Protein AF-A0A936SZD7-F1 (afdb_monomer_lite)

Radius of gyration: 22.03 Å; chains: 1; bounding box: 44×29×73 Å

pLDDT: mean 80.45, std 15.26, range [35.72, 94.0]

Sec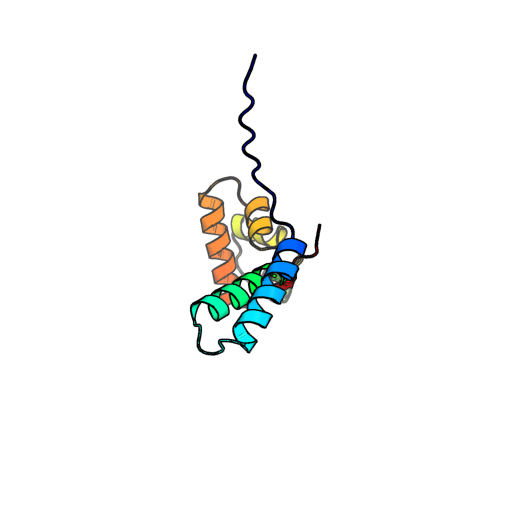ondary structure (DSSP, 8-state):
-------------HHHHHHHHHHHHHHHHH-TT-HHHHHHHHHHHHHHSPPEEEEEEE-S-HHHHHHS---HHHHHHHHH--SSS-HHHHHHHH-SSHHHHHHHHHHHHHHHHTTSEEEEEEEPPP-

Sequence (127 aa):
MPRCRTKSSGCIRARDYDDALAVAETFLHIHPENKSIRRLAALCQQRREPPTHLVPRIVALPHELETTNFDNQSKRLLDVIDGRLPIDQVIDAYANDPQDVILAMFYLHQWVQRRIIEIVTVPAQPV

Structure (mmCIF, N/CA/C/O backbone):
data_AF-A0A936SZD7-F1
#
_entry.id   AF-A0A936SZD7-F1
#
loop_
_atom_site.group_PDB
_atom_site.id
_atom_site.type_symbol
_atom_site.label_atom_id
_atom_site.label_alt_id
_atom_site.label_comp_id
_atom_site.label_asym_id
_atom_site.label_entity_id
_atom_site.label_seq_id
_atom_site.pdbx_PDB_ins_code
_atom_site.Cartn_x
_atom_site.Cartn_y
_atom_site.Cartn_z
_atom_site.occupancy
_atom_site.B_iso_or_equiv
_atom_site.auth_seq_id
_atom_site.auth_comp_id
_atom_site.auth_asym_id
_atom_site.auth_atom_id
_atom_site.pdbx_PDB_model_num
ATOM 1 N N . MET A 1 1 ? -7.239 18.026 -49.204 1.00 37.94 1 MET A N 1
ATOM 2 C CA . MET A 1 1 ? -6.255 17.105 -48.593 1.00 37.94 1 MET A CA 1
ATOM 3 C C . MET A 1 1 ? -6.024 17.508 -47.141 1.00 37.94 1 MET A C 1
ATOM 5 O O . MET A 1 1 ? -5.418 18.554 -46.937 1.00 37.94 1 MET A O 1
ATOM 9 N N . PRO A 1 2 ? -6.487 16.753 -46.131 1.00 41.34 2 PRO A N 1
ATOM 10 C CA . PRO A 1 2 ? -6.041 16.959 -44.760 1.00 41.34 2 PRO A CA 1
ATOM 11 C C . PRO A 1 2 ? -4.924 15.965 -44.406 1.00 41.34 2 PRO A C 1
ATOM 13 O O . PRO A 1 2 ? -5.037 14.763 -44.633 1.00 41.34 2 PRO A O 1
ATOM 16 N N . ARG A 1 3 ? -3.822 16.489 -43.860 1.00 45.22 3 ARG A N 1
ATOM 17 C CA . ARG A 1 3 ? -2.730 15.715 -43.258 1.00 45.22 3 ARG A CA 1
ATOM 18 C C . ARG A 1 3 ? -3.117 15.360 -41.818 1.00 45.22 3 ARG A C 1
ATOM 20 O O . ARG A 1 3 ? -3.163 16.250 -40.974 1.00 45.22 3 ARG A O 1
ATOM 27 N N . CYS A 1 4 ? -3.331 14.081 -41.519 1.00 35.72 4 CYS A N 1
ATOM 28 C CA . CYS A 1 4 ? -3.370 13.591 -40.139 1.00 35.72 4 CYS A CA 1
ATOM 29 C C . CYS A 1 4 ? -1.937 13.345 -39.641 1.00 35.72 4 CYS A C 1
ATOM 31 O O . CYS A 1 4 ? -1.250 12.447 -40.118 1.00 35.72 4 CYS A O 1
ATOM 33 N N . ARG A 1 5 ? -1.484 14.143 -38.664 1.00 46.00 5 ARG A N 1
ATOM 34 C CA . ARG A 1 5 ? -0.350 13.805 -37.789 1.00 46.00 5 ARG A CA 1
ATOM 35 C C . ARG A 1 5 ? -0.823 12.734 -36.804 1.00 46.00 5 ARG A C 1
ATOM 37 O O . ARG A 1 5 ? -1.450 13.070 -35.803 1.00 46.00 5 ARG A O 1
ATOM 44 N N . THR A 1 6 ? -0.511 11.467 -37.040 1.00 44.94 6 THR A N 1
ATOM 45 C CA . THR A 1 6 ? -0.642 10.440 -36.002 1.00 44.94 6 THR A CA 1
ATOM 46 C C . THR A 1 6 ? 0.580 10.496 -35.091 1.00 44.9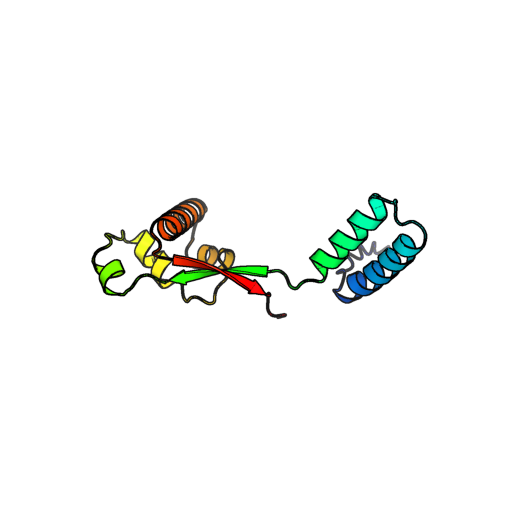4 6 THR A C 1
ATOM 48 O O . THR A 1 6 ? 1.644 9.976 -35.414 1.00 44.94 6 THR A O 1
ATOM 51 N N . LYS A 1 7 ? 0.415 11.139 -33.929 1.00 46.81 7 LYS A N 1
ATOM 52 C CA . LYS A 1 7 ? 1.158 10.777 -32.719 1.00 46.81 7 LYS A CA 1
ATOM 53 C C .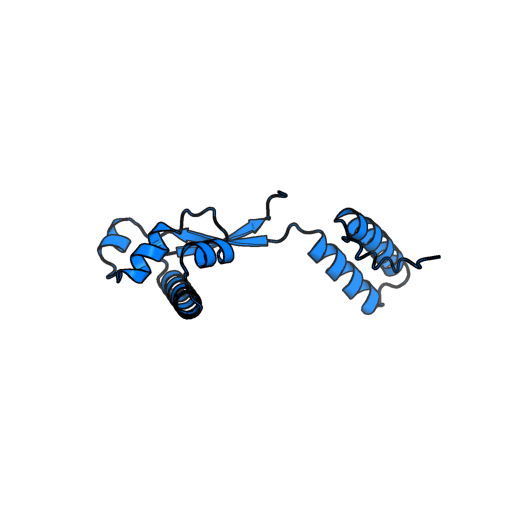 LYS A 1 7 ? 0.739 9.349 -32.360 1.00 46.81 7 LYS A C 1
ATOM 55 O O . LYS A 1 7 ? -0.277 9.159 -31.701 1.00 46.81 7 LYS A O 1
ATOM 60 N N . SER A 1 8 ? 1.473 8.345 -32.824 1.00 41.16 8 SER A N 1
ATOM 61 C CA . SER A 1 8 ? 1.370 6.999 -32.267 1.00 41.16 8 SER A CA 1
ATOM 62 C C . SER A 1 8 ? 2.157 6.984 -30.959 1.00 41.16 8 SER A C 1
ATOM 64 O O . SER A 1 8 ? 3.336 6.635 -30.936 1.00 41.16 8 SER A O 1
ATOM 66 N N . SER A 1 9 ? 1.517 7.414 -29.871 1.00 43.12 9 SER A N 1
ATOM 67 C CA . SER A 1 9 ? 1.935 7.025 -28.524 1.00 43.12 9 SER A CA 1
ATOM 68 C C . SER A 1 9 ? 1.737 5.514 -28.427 1.00 43.12 9 SER A C 1
ATOM 70 O O . SER A 1 9 ? 0.656 5.045 -28.079 1.00 43.12 9 SER A O 1
ATOM 72 N N . GLY A 1 10 ? 2.736 4.747 -28.864 1.00 44.97 10 GLY A N 1
ATOM 73 C CA . GLY A 1 10 ? 2.725 3.298 -28.745 1.00 44.97 10 GLY A CA 1
ATOM 74 C C . GLY A 1 10 ? 2.704 2.939 -27.266 1.00 44.97 10 GLY A C 1
ATOM 75 O O . GLY A 1 10 ? 3.653 3.249 -26.550 1.00 44.97 10 GLY A O 1
ATOM 76 N N . CYS A 1 11 ? 1.616 2.326 -26.799 1.00 49.78 11 CYS A N 1
ATOM 77 C CA . CYS A 1 11 ? 1.627 1.606 -25.532 1.00 49.78 11 CYS A CA 1
ATOM 78 C C . CYS A 1 11 ? 2.686 0.510 -25.653 1.00 49.78 11 CYS A C 1
ATOM 80 O O . CYS A 1 11 ? 2.446 -0.487 -26.331 1.00 49.78 11 CYS A O 1
ATOM 82 N N . ILE A 1 12 ? 3.846 0.724 -25.034 1.00 55.53 12 ILE A N 1
ATOM 83 C CA . ILE A 1 12 ? 4.874 -0.304 -24.881 1.00 55.53 12 ILE A CA 1
ATOM 84 C C . ILE A 1 12 ? 4.227 -1.446 -24.092 1.00 55.53 12 ILE A C 1
ATOM 86 O O . ILE A 1 12 ? 3.747 -1.238 -22.975 1.00 55.53 12 ILE A O 1
ATOM 90 N N . ARG A 1 13 ? 4.133 -2.627 -24.699 1.00 59.00 13 ARG A N 1
ATOM 91 C CA . ARG A 1 13 ? 3.537 -3.821 -24.090 1.00 59.00 13 ARG A CA 1
ATOM 92 C C . ARG A 1 13 ? 4.604 -4.572 -23.298 1.00 59.00 13 ARG A C 1
ATOM 94 O O . ARG A 1 13 ? 5.786 -4.476 -23.602 1.00 59.00 13 ARG A O 1
ATOM 101 N N . ALA A 1 14 ? 4.190 -5.386 -22.325 1.00 59.47 14 ALA A N 1
ATOM 102 C CA . ALA A 1 14 ? 5.104 -6.241 -21.555 1.00 59.47 14 ALA A CA 1
ATOM 103 C C . ALA A 1 14 ? 6.021 -7.094 -22.461 1.00 59.47 14 ALA A C 1
ATOM 105 O O . ALA A 1 14 ? 7.217 -7.198 -22.216 1.00 59.47 14 ALA A O 1
ATOM 106 N N . ARG A 1 15 ? 5.479 -7.594 -23.581 1.00 62.91 15 ARG A N 1
ATOM 107 C CA . ARG A 1 15 ? 6.221 -8.354 -24.598 1.00 62.91 15 ARG A CA 1
ATOM 108 C C . ARG A 1 15 ? 7.353 -7.559 -25.266 1.00 62.91 15 ARG A C 1
ATOM 110 O O . ARG A 1 15 ? 8.374 -8.140 -25.606 1.00 62.91 15 ARG A O 1
ATOM 117 N N . ASP A 1 16 ? 7.205 -6.242 -25.401 1.00 73.00 16 ASP A N 1
ATOM 118 C CA . ASP A 1 16 ? 8.251 -5.388 -25.977 1.00 73.00 16 ASP A CA 1
ATOM 119 C C . ASP A 1 16 ? 9.457 -5.267 -25.021 1.00 73.00 16 ASP A C 1
ATOM 121 O O . ASP A 1 16 ? 10.588 -5.070 -25.466 1.00 73.00 16 ASP A O 1
ATOM 125 N N . TYR A 1 17 ? 9.239 -5.424 -23.706 1.00 73.62 17 TYR A N 1
ATOM 126 C CA . TYR A 1 17 ? 10.315 -5.491 -22.712 1.00 73.62 17 TYR A CA 1
ATOM 127 C C . TYR A 1 17 ? 11.006 -6.859 -22.681 1.00 73.62 17 TYR A C 1
ATOM 129 O O . TYR A 1 17 ? 12.215 -6.894 -22.455 1.00 73.62 17 TYR A O 1
ATOM 137 N N . ASP A 1 18 ? 10.284 -7.956 -22.943 1.00 75.00 18 ASP A N 1
ATOM 138 C CA . ASP A 1 18 ? 10.875 -9.297 -23.078 1.00 75.00 18 ASP A CA 1
ATOM 139 C C . ASP A 1 18 ? 11.834 -9.359 -24.278 1.00 75.00 18 ASP A C 1
ATOM 141 O O . ASP A 1 18 ? 12.985 -9.780 -24.139 1.00 75.00 18 ASP A O 1
ATOM 145 N N . ASP A 1 19 ? 11.390 -8.862 -25.437 1.00 78.19 19 ASP A N 1
ATOM 146 C CA . ASP A 1 19 ? 12.210 -8.817 -26.652 1.00 78.19 19 ASP A CA 1
ATOM 147 C C . ASP A 1 19 ? 13.428 -7.886 -26.466 1.00 78.19 19 ASP A C 1
ATOM 149 O O . ASP A 1 19 ? 14.551 -8.227 -26.846 1.00 78.19 19 ASP A O 1
ATOM 153 N N . ALA A 1 20 ? 13.245 -6.730 -25.812 1.00 80.88 20 ALA A N 1
ATOM 154 C CA . ALA A 1 20 ? 14.342 -5.810 -25.503 1.00 80.88 20 ALA A CA 1
ATOM 155 C C . ALA A 1 20 ? 15.357 -6.396 -24.505 1.00 80.88 20 ALA A C 1
ATOM 157 O O . ALA A 1 20 ? 16.561 -6.159 -24.647 1.00 80.88 20 ALA A O 1
ATOM 158 N N . LEU A 1 21 ? 14.895 -7.170 -23.517 1.00 83.94 21 LEU A N 1
ATOM 159 C CA . LEU A 1 21 ? 15.762 -7.840 -22.548 1.00 83.94 21 LEU A CA 1
ATOM 160 C C . LEU A 1 21 ? 16.612 -8.920 -23.223 1.00 83.94 21 LEU A C 1
ATOM 162 O O . LEU A 1 21 ? 17.824 -8.927 -23.026 1.00 83.94 21 LEU A O 1
ATOM 166 N N . ALA A 1 22 ? 16.021 -9.759 -24.080 1.00 84.44 22 ALA A N 1
ATOM 167 C CA . ALA A 1 22 ? 16.750 -10.802 -24.808 1.00 84.44 22 ALA A CA 1
ATOM 168 C C . ALA A 1 22 ? 17.878 -10.220 -25.683 1.00 84.44 22 ALA A C 1
ATOM 170 O O . ALA A 1 22 ? 18.996 -10.749 -25.738 1.00 84.44 22 ALA A O 1
ATOM 171 N N . VAL A 1 23 ? 17.615 -9.081 -26.332 1.00 85.38 23 VAL A N 1
ATOM 172 C CA . VAL A 1 23 ? 18.633 -8.341 -27.089 1.00 85.38 23 VAL A CA 1
ATOM 173 C C . VAL A 1 23 ? 19.713 -7.792 -26.152 1.00 85.38 23 VAL A C 1
ATOM 175 O O . VAL A 1 23 ? 20.902 -7.974 -26.419 1.00 85.38 23 VAL A O 1
ATOM 178 N N . ALA A 1 24 ? 19.332 -7.163 -25.036 1.00 84.00 24 ALA A N 1
ATOM 179 C CA . ALA A 1 24 ? 20.280 -6.618 -24.063 1.00 84.00 24 ALA A CA 1
ATOM 180 C C . ALA A 1 24 ? 21.194 -7.700 -23.454 1.00 84.00 24 ALA A C 1
ATOM 182 O O . ALA A 1 24 ? 22.401 -7.486 -23.334 1.00 84.00 24 ALA A O 1
ATOM 183 N N . GLU A 1 25 ? 20.649 -8.872 -23.126 1.00 85.62 25 GLU A N 1
ATOM 184 C CA . GLU A 1 25 ? 21.393 -10.030 -22.615 1.00 85.62 25 GLU A CA 1
ATOM 185 C C . GLU A 1 25 ? 22.372 -10.585 -23.658 1.00 85.62 25 GLU A C 1
ATOM 187 O O . GLU A 1 25 ? 23.531 -10.861 -23.337 1.00 85.62 25 GLU A O 1
ATOM 192 N N . THR A 1 26 ? 21.955 -10.651 -24.927 1.00 89.25 26 THR A N 1
ATOM 193 C CA . THR A 1 26 ? 22.830 -11.057 -26.040 1.00 89.25 26 THR A CA 1
ATOM 194 C C . THR A 1 26 ? 24.023 -10.108 -26.178 1.00 89.25 26 THR A C 1
ATOM 196 O O . THR A 1 26 ? 25.169 -10.546 -26.286 1.00 89.25 26 THR A O 1
ATOM 199 N N . PHE A 1 27 ? 23.787 -8.795 -26.112 1.00 85.06 27 PHE A N 1
ATOM 200 C CA . PHE A 1 27 ? 24.868 -7.812 -26.169 1.00 85.06 27 PHE A CA 1
ATOM 201 C C . PHE A 1 27 ? 25.775 -7.837 -24.932 1.00 85.06 27 PHE A C 1
ATOM 203 O O . PHE A 1 27 ? 26.972 -7.584 -25.063 1.00 85.06 27 PHE A O 1
ATOM 210 N N . LEU A 1 28 ? 25.248 -8.162 -23.748 1.00 87.06 28 LEU A N 1
ATOM 211 C CA . LEU A 1 28 ? 26.060 -8.348 -22.540 1.00 87.06 28 LEU A CA 1
ATOM 212 C C . LEU A 1 28 ? 26.963 -9.575 -22.616 1.00 87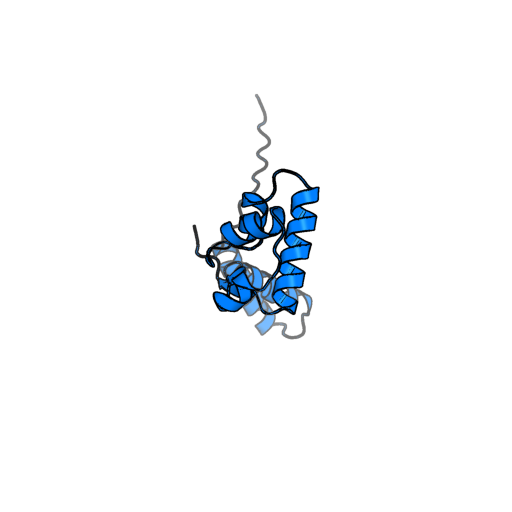.06 28 LEU A C 1
ATOM 214 O O . LEU A 1 28 ? 28.047 -9.551 -22.039 1.00 87.06 28 LEU A O 1
ATOM 218 N N . HIS A 1 29 ? 26.554 -10.616 -23.339 1.00 86.25 29 HIS A N 1
ATOM 219 C CA . HIS A 1 29 ? 27.404 -11.778 -23.577 1.00 86.25 29 HIS A CA 1
ATOM 220 C C . HIS A 1 29 ? 28.636 -11.423 -24.425 1.00 86.25 29 HIS A C 1
ATOM 222 O O . HIS A 1 29 ? 29.723 -11.946 -24.195 1.00 86.25 29 HIS A O 1
ATOM 228 N N . ILE A 1 30 ? 28.473 -10.496 -25.374 1.00 89.81 30 ILE A N 1
ATOM 229 C CA . ILE A 1 30 ? 29.543 -10.033 -26.270 1.00 89.81 30 ILE A CA 1
ATOM 230 C C . ILE A 1 30 ? 30.392 -8.934 -25.603 1.00 89.81 30 ILE A C 1
ATOM 232 O O . ILE A 1 30 ? 31.606 -8.889 -25.790 1.00 89.81 30 ILE A O 1
ATOM 236 N N . HIS A 1 31 ? 29.769 -8.058 -24.807 1.00 86.12 31 HIS A N 1
ATOM 237 C CA . HIS A 1 31 ? 30.411 -6.914 -24.151 1.00 86.12 31 HIS A CA 1
ATOM 238 C C . HIS A 1 31 ? 30.064 -6.846 -22.655 1.00 86.12 31 HIS A C 1
ATOM 240 O O . HIS A 1 31 ? 29.297 -5.968 -22.229 1.00 86.12 31 HIS A O 1
ATOM 246 N N . PRO A 1 32 ? 30.629 -7.739 -21.826 1.00 85.31 32 PRO A N 1
ATOM 247 C CA . PRO A 1 32 ? 30.234 -7.859 -20.431 1.00 85.31 32 PRO A CA 1
ATOM 248 C C . PRO A 1 32 ? 30.537 -6.592 -19.630 1.00 85.31 32 PRO A C 1
ATOM 250 O O . PRO A 1 32 ? 29.732 -6.207 -18.784 1.00 85.31 32 PRO A O 1
ATOM 253 N N . GLU A 1 33 ? 31.639 -5.881 -19.875 1.00 90.69 33 GLU A N 1
ATOM 254 C CA . GLU A 1 33 ? 31.984 -4.631 -19.175 1.00 90.69 33 GLU A CA 1
ATOM 255 C C . GLU A 1 33 ? 31.104 -3.415 -19.526 1.00 90.69 33 GLU A C 1
ATOM 257 O O . GLU A 1 33 ? 31.214 -2.372 -18.870 1.00 90.69 33 GLU A O 1
ATOM 262 N N . ASN A 1 34 ? 30.197 -3.521 -20.506 1.00 86.31 34 ASN A N 1
ATOM 263 C CA . ASN A 1 34 ? 29.403 -2.378 -20.946 1.00 86.31 34 ASN A CA 1
ATOM 264 C C . ASN A 1 34 ? 28.308 -2.001 -19.928 1.00 86.31 34 ASN A C 1
ATOM 266 O O . ASN A 1 34 ? 27.201 -2.548 -19.898 1.00 86.31 34 ASN A O 1
ATOM 270 N N . LYS A 1 35 ? 28.618 -0.999 -19.097 1.00 85.88 35 LYS A N 1
ATOM 271 C CA . LYS A 1 35 ? 27.738 -0.473 -18.040 1.00 85.88 35 LYS A CA 1
ATOM 272 C C . LYS A 1 35 ? 26.379 0.009 -18.555 1.00 85.88 35 LYS A C 1
ATOM 274 O O . LYS A 1 35 ? 25.398 -0.082 -17.819 1.00 85.88 35 LYS A O 1
ATOM 279 N N . SER A 1 36 ? 26.305 0.515 -19.785 1.00 79.94 36 SER A N 1
ATOM 280 C CA . SER A 1 36 ? 25.053 1.017 -20.364 1.00 79.94 36 SER A CA 1
ATOM 281 C C . SER A 1 36 ? 24.085 -0.121 -20.669 1.00 79.94 36 SER A C 1
ATOM 283 O O . SER A 1 36 ? 22.906 -0.025 -20.339 1.00 79.94 36 SER A O 1
ATOM 285 N N . ILE A 1 37 ? 24.594 -1.228 -21.214 1.00 80.31 37 ILE A N 1
ATOM 286 C CA . ILE A 1 37 ? 23.781 -2.404 -21.553 1.00 80.31 37 ILE A CA 1
ATOM 287 C C . ILE A 1 37 ? 23.332 -3.121 -20.276 1.00 80.31 37 ILE A C 1
ATOM 289 O O . ILE A 1 37 ? 22.177 -3.523 -20.181 1.00 80.31 37 ILE A O 1
ATOM 293 N N . ARG A 1 38 ? 24.177 -3.160 -19.231 1.00 80.19 38 ARG A N 1
ATOM 294 C CA . ARG A 1 38 ? 23.775 -3.677 -17.907 1.00 80.19 38 ARG A CA 1
ATOM 295 C C . ARG A 1 38 ? 22.626 -2.877 -17.302 1.00 80.19 38 ARG A C 1
ATOM 297 O O . ARG A 1 38 ? 21.686 -3.460 -16.774 1.00 80.19 38 ARG A O 1
ATOM 304 N N . ARG A 1 39 ? 22.690 -1.542 -17.379 1.00 81.38 39 ARG A N 1
ATOM 305 C CA . ARG A 1 39 ? 21.602 -0.673 -16.904 1.00 81.38 39 ARG A CA 1
ATOM 306 C C . ARG A 1 39 ? 20.321 -0.883 -17.706 1.00 81.38 39 ARG A C 1
ATOM 308 O O . ARG A 1 39 ? 19.252 -0.909 -17.110 1.00 81.38 39 ARG A O 1
ATOM 315 N N . LEU A 1 40 ? 20.428 -1.044 -19.024 1.00 80.12 40 LEU A N 1
ATOM 316 C CA . LEU A 1 40 ? 19.279 -1.297 -19.891 1.00 80.12 40 LEU A CA 1
ATOM 317 C C . LEU A 1 40 ? 18.616 -2.646 -19.567 1.00 80.12 40 LEU A C 1
ATOM 319 O O . LEU A 1 40 ? 17.409 -2.682 -19.363 1.00 80.12 40 LEU A O 1
ATOM 323 N N . ALA A 1 41 ? 19.402 -3.720 -19.432 1.00 82.62 41 ALA A N 1
ATOM 324 C CA . ALA A 1 41 ? 18.903 -5.038 -19.040 1.00 82.62 41 ALA A CA 1
ATOM 325 C C . ALA A 1 41 ? 18.212 -4.994 -17.667 1.00 82.62 41 ALA A C 1
ATOM 327 O O . ALA A 1 41 ? 17.089 -5.467 -17.530 1.00 82.62 41 ALA A O 1
ATOM 328 N N . ALA A 1 42 ? 18.820 -4.327 -16.678 1.00 80.75 42 ALA A N 1
ATOM 329 C CA . ALA A 1 42 ? 18.216 -4.149 -15.357 1.00 80.75 42 ALA A CA 1
ATOM 330 C C . ALA A 1 42 ? 16.884 -3.377 -15.412 1.00 80.75 42 ALA A C 1
ATOM 332 O O . ALA A 1 42 ? 15.933 -3.741 -14.725 1.00 80.75 42 ALA A O 1
ATOM 333 N N . LEU A 1 43 ? 16.788 -2.336 -16.247 1.00 79.50 43 LEU A N 1
ATOM 334 C CA . LEU A 1 43 ? 15.547 -1.580 -16.446 1.00 79.50 43 LEU A CA 1
ATOM 335 C C . LEU A 1 43 ? 14.461 -2.420 -17.124 1.00 79.50 43 LEU A C 1
ATOM 337 O O . LEU A 1 43 ? 13.311 -2.385 -16.692 1.00 79.50 43 LEU A O 1
ATOM 341 N N . CYS A 1 44 ? 14.806 -3.180 -18.166 1.00 80.19 44 CYS A N 1
ATOM 342 C CA . CYS A 1 44 ? 13.871 -4.093 -18.824 1.00 80.19 44 CYS A CA 1
ATOM 343 C C . CYS A 1 44 ? 13.384 -5.177 -17.854 1.00 80.19 44 CYS A C 1
ATOM 345 O O . CYS A 1 44 ? 12.195 -5.474 -17.823 1.00 80.19 44 CYS A O 1
ATOM 347 N N . GLN A 1 45 ? 14.268 -5.695 -17.000 1.00 74.12 45 GLN A N 1
ATOM 348 C CA . GLN A 1 45 ? 13.932 -6.687 -15.983 1.00 74.12 45 GLN A CA 1
ATOM 349 C C . GLN A 1 45 ? 13.008 -6.117 -14.893 1.00 74.12 45 GLN A C 1
ATOM 351 O O . GLN A 1 45 ? 11.988 -6.726 -14.589 1.00 74.12 45 GLN A O 1
ATOM 356 N N . GLN A 1 46 ? 13.275 -4.906 -14.389 1.00 69.62 46 GLN A N 1
ATOM 357 C CA . GLN A 1 46 ? 12.387 -4.206 -13.445 1.00 69.62 46 GLN A CA 1
ATOM 358 C C . GLN A 1 46 ? 11.001 -3.900 -14.026 1.00 69.62 46 GLN A C 1
ATOM 360 O O . GLN A 1 46 ? 10.021 -3.835 -13.293 1.00 69.62 46 GLN A O 1
ATOM 365 N N . ARG A 1 47 ? 10.915 -3.668 -15.340 1.00 69.88 47 ARG A N 1
ATOM 366 C CA . ARG A 1 47 ? 9.645 -3.426 -16.044 1.00 69.88 47 ARG A CA 1
ATOM 367 C C . ARG A 1 47 ? 8.911 -4.719 -16.414 1.00 69.88 47 ARG A C 1
ATOM 369 O O . ARG A 1 47 ? 7.731 -4.649 -16.745 1.00 69.88 47 ARG A O 1
ATOM 376 N N . ARG A 1 48 ? 9.609 -5.858 -16.378 1.00 66.19 48 ARG A N 1
ATOM 377 C CA . ARG A 1 48 ? 9.074 -7.208 -16.594 1.00 66.19 48 ARG A CA 1
ATOM 378 C C . ARG A 1 48 ? 8.520 -7.814 -15.308 1.00 66.19 48 ARG A C 1
ATOM 380 O O . ARG A 1 48 ? 7.534 -8.545 -15.363 1.00 66.19 48 ARG A O 1
ATOM 387 N N . GLU A 1 49 ? 9.144 -7.530 -14.165 1.00 58.22 49 GLU A N 1
ATOM 388 C CA . GLU A 1 49 ? 8.558 -7.877 -12.873 1.00 58.22 49 GLU A CA 1
ATOM 389 C C . GLU A 1 49 ? 7.184 -7.196 -12.753 1.00 58.22 49 GLU A C 1
ATOM 391 O O . GLU A 1 49 ? 7.071 -6.001 -13.052 1.00 58.22 49 GLU A O 1
ATOM 396 N N . PRO A 1 50 ? 6.120 -7.933 -12.376 1.00 57.91 50 PRO A N 1
ATOM 397 C CA . PRO A 1 50 ? 4.823 -7.314 -12.157 1.00 57.91 50 PRO A CA 1
ATOM 398 C C . PRO A 1 50 ? 5.012 -6.194 -11.129 1.00 57.91 50 PRO A C 1
ATOM 400 O O . PRO A 1 50 ? 5.723 -6.424 -10.142 1.00 57.91 50 PRO A O 1
ATOM 403 N N . PRO A 1 51 ? 4.437 -4.993 -11.345 1.00 64.75 51 PRO A N 1
ATOM 404 C CA . PRO A 1 51 ? 4.614 -3.888 -10.413 1.00 64.75 51 PRO A CA 1
ATOM 405 C C . PRO A 1 51 ? 4.319 -4.394 -9.005 1.00 64.75 51 PRO A C 1
ATOM 407 O O . PRO A 1 51 ? 3.311 -5.040 -8.782 1.00 64.75 51 PRO A O 1
ATOM 410 N N . THR A 1 52 ? 5.224 -4.231 -8.052 1.00 68.12 52 THR A N 1
ATOM 411 C CA . THR A 1 52 ? 4.919 -4.667 -6.690 1.00 68.12 52 THR A CA 1
ATOM 412 C C . THR A 1 52 ? 4.127 -3.570 -6.000 1.00 68.12 52 THR A C 1
ATOM 414 O O . THR A 1 52 ? 4.472 -2.392 -6.083 1.00 68.12 52 THR A O 1
ATOM 417 N N . HIS A 1 53 ? 3.040 -3.951 -5.339 1.00 82.69 53 HIS A N 1
ATOM 418 C CA . HIS A 1 53 ? 2.243 -3.045 -4.533 1.00 82.69 53 HIS A CA 1
ATOM 419 C C . HIS A 1 53 ? 2.563 -3.250 -3.062 1.00 82.69 53 HIS A C 1
ATOM 421 O O . HIS A 1 53 ? 2.748 -4.372 -2.588 1.00 82.69 53 HIS A O 1
ATOM 427 N N . LEU A 1 54 ? 2.613 -2.140 -2.338 1.00 87.12 54 LEU A N 1
ATOM 428 C CA . LEU A 1 54 ? 2.684 -2.133 -0.889 1.00 87.12 54 LEU A CA 1
ATOM 429 C C . LEU A 1 54 ? 1.253 -2.191 -0.363 1.00 87.12 54 LEU A C 1
ATOM 431 O O . LEU A 1 54 ? 0.460 -1.310 -0.681 1.00 87.12 54 LEU A O 1
ATOM 435 N N . VAL A 1 55 ? 0.925 -3.218 0.414 1.00 90.94 55 VAL A N 1
ATOM 436 C CA . VAL A 1 55 ? -0.407 -3.425 0.991 1.00 90.94 55 VAL A CA 1
ATOM 437 C C . VAL A 1 55 ? -0.307 -3.335 2.512 1.00 90.94 55 VAL A C 1
ATOM 439 O O . VAL A 1 55 ? 0.441 -4.116 3.110 1.00 90.94 55 VAL A O 1
ATOM 442 N N . PRO A 1 56 ? -1.026 -2.403 3.161 1.00 92.69 56 PRO A N 1
ATOM 443 C CA . PRO A 1 56 ? -1.084 -2.336 4.610 1.00 92.69 56 PRO A CA 1
ATOM 444 C C . PRO A 1 56 ? -1.991 -3.448 5.151 1.00 92.69 56 PRO A C 1
ATOM 446 O O . PRO A 1 56 ? -3.071 -3.697 4.616 1.00 92.69 56 PRO A O 1
ATOM 449 N N . ARG A 1 57 ? -1.571 -4.115 6.228 1.00 92.38 57 ARG A N 1
ATOM 450 C CA . ARG A 1 57 ? -2.355 -5.141 6.930 1.00 92.38 57 ARG A CA 1
ATOM 451 C C . ARG A 1 57 ? -2.382 -4.864 8.417 1.00 92.38 57 ARG A C 1
ATOM 453 O O . ARG A 1 57 ? -1.337 -4.609 9.005 1.00 92.38 57 ARG A O 1
ATOM 460 N N . ILE A 1 58 ? -3.560 -4.951 9.022 1.00 92.00 58 ILE A N 1
ATOM 461 C CA . ILE A 1 58 ? -3.710 -4.842 10.473 1.00 92.00 58 ILE A CA 1
ATOM 462 C C . ILE A 1 58 ? -3.168 -6.125 11.106 1.00 92.00 58 ILE A C 1
ATOM 464 O O . ILE A 1 58 ? -3.619 -7.221 10.779 1.00 92.00 58 ILE A O 1
ATOM 468 N N . VAL A 1 59 ? -2.191 -5.970 11.996 1.00 93.25 59 VAL A N 1
ATOM 469 C CA . VAL A 1 59 ? -1.563 -7.073 12.743 1.00 93.25 59 VAL A CA 1
ATOM 470 C C . VAL A 1 59 ? -1.778 -6.956 14.248 1.00 93.25 59 VAL A C 1
ATOM 472 O O . VAL A 1 59 ? -1.588 -7.942 14.957 1.00 93.25 59 VAL A O 1
ATOM 475 N N . ALA A 1 60 ? -2.197 -5.781 14.729 1.00 90.06 60 ALA A N 1
ATOM 476 C CA . ALA A 1 60 ? -2.610 -5.603 16.113 1.00 90.06 60 ALA A CA 1
ATOM 477 C C . ALA A 1 60 ? -3.772 -6.535 16.469 1.00 90.06 60 ALA A C 1
ATOM 479 O O . ALA A 1 60 ? -4.716 -6.735 15.696 1.00 90.06 60 ALA A O 1
ATOM 480 N N . LEU A 1 61 ? -3.712 -7.073 17.682 1.00 88.12 61 LEU A N 1
ATOM 481 C CA . LEU A 1 61 ? -4.783 -7.867 18.258 1.00 88.12 61 LEU A CA 1
ATOM 482 C C . LEU A 1 61 ? -5.983 -6.962 18.598 1.00 88.12 61 LEU A C 1
ATOM 484 O O . LEU A 1 61 ? -5.799 -5.782 18.905 1.00 88.12 61 LEU A O 1
ATOM 488 N N . PRO A 1 62 ? -7.219 -7.495 18.628 1.00 85.06 62 PRO A N 1
ATOM 489 C CA . PRO A 1 62 ? -8.416 -6.687 18.884 1.00 85.06 62 PRO A CA 1
ATOM 490 C C . PRO A 1 62 ? -8.338 -5.824 20.156 1.00 85.06 62 PRO A C 1
ATOM 492 O O . PRO A 1 62 ? -8.694 -4.652 20.132 1.00 85.06 62 PRO A O 1
ATOM 495 N N . HIS A 1 63 ? -7.776 -6.357 21.244 1.00 85.62 63 HIS A N 1
ATOM 496 C CA . HIS A 1 63 ? -7.617 -5.616 22.502 1.00 85.62 63 HIS A CA 1
ATOM 497 C C . HIS A 1 63 ? -6.580 -4.475 22.422 1.00 85.62 63 HIS A C 1
ATOM 499 O O . HIS A 1 63 ? -6.684 -3.483 23.144 1.00 85.62 63 HIS A O 1
ATOM 505 N N . GLU A 1 64 ? -5.577 -4.580 21.546 1.00 85.75 64 GLU A N 1
ATOM 506 C CA . GLU A 1 64 ? -4.598 -3.510 21.302 1.00 85.75 64 GLU A CA 1
ATOM 507 C C . GLU A 1 64 ? -5.241 -2.356 20.521 1.00 85.75 64 GLU A C 1
ATOM 509 O O . GLU A 1 64 ? -4.946 -1.184 20.768 1.00 85.75 64 GLU A O 1
ATOM 514 N N . LEU A 1 65 ? -6.176 -2.674 19.620 1.00 85.12 65 LEU A N 1
ATOM 515 C CA . LEU A 1 65 ? -6.969 -1.672 18.909 1.00 85.12 65 LEU A CA 1
ATOM 516 C C . LEU A 1 65 ? -7.945 -0.954 19.853 1.00 85.12 65 LEU A C 1
ATOM 518 O O . LEU A 1 65 ? -8.090 0.261 19.772 1.00 85.12 65 LEU A O 1
ATOM 522 N N . GLU A 1 66 ? -8.569 -1.676 20.786 1.00 84.19 66 GLU A N 1
ATOM 523 C CA . GLU A 1 66 ? -9.492 -1.092 21.774 1.00 84.19 66 GLU A CA 1
ATOM 524 C C . GLU A 1 66 ? -8.799 -0.142 22.760 1.00 84.19 66 GLU A C 1
ATOM 526 O O . GLU A 1 66 ? -9.376 0.860 23.184 1.00 84.19 66 GLU A O 1
ATOM 531 N N . THR A 1 67 ? -7.554 -0.447 23.128 1.00 85.50 67 THR A N 1
ATOM 532 C CA . THR A 1 67 ? -6.762 0.366 24.066 1.00 85.50 67 THR A CA 1
ATOM 533 C C . THR A 1 67 ? -6.047 1.536 23.392 1.00 85.50 67 THR A C 1
ATOM 535 O O . THR A 1 67 ? -5.633 2.484 24.066 1.00 85.50 67 THR A O 1
ATOM 538 N N . THR A 1 68 ? -5.926 1.512 22.064 1.00 84.44 68 THR A N 1
ATOM 539 C CA . THR A 1 68 ? -5.345 2.612 21.298 1.00 84.44 68 THR A CA 1
ATOM 540 C C . THR A 1 68 ? -6.386 3.707 21.083 1.00 84.44 68 THR A C 1
ATOM 542 O O . THR A 1 68 ? -7.445 3.494 20.501 1.00 84.44 68 THR A O 1
ATOM 545 N N . ASN A 1 69 ? -6.078 4.925 21.533 1.00 86.25 69 ASN A N 1
ATOM 546 C CA . ASN A 1 69 ? -6.976 6.058 21.339 1.00 86.25 69 ASN A CA 1
ATOM 547 C C . ASN A 1 69 ? -6.910 6.557 19.887 1.00 86.25 69 ASN A C 1
ATOM 549 O O . ASN A 1 69 ? -6.043 7.360 19.536 1.00 86.25 69 ASN A O 1
ATOM 553 N N . PHE A 1 70 ? -7.812 6.051 19.050 1.00 88.75 70 PHE A N 1
ATOM 554 C CA . PHE A 1 70 ? -7.988 6.494 17.672 1.00 88.75 70 PHE A CA 1
ATOM 555 C C . PHE A 1 70 ? -8.965 7.671 17.603 1.00 88.75 70 PHE A C 1
ATOM 557 O O . PHE A 1 70 ? -10.111 7.576 18.055 1.00 88.75 70 PHE A O 1
ATOM 564 N N . ASP A 1 71 ? -8.531 8.771 16.991 1.00 90.94 71 ASP A N 1
ATOM 565 C CA . ASP A 1 71 ? -9.436 9.846 16.595 1.00 90.94 71 ASP A CA 1
ATOM 566 C C . ASP A 1 71 ? -10.348 9.402 15.430 1.00 90.94 71 ASP A C 1
ATOM 568 O O . ASP A 1 71 ? -10.120 8.372 14.790 1.00 90.94 71 ASP A O 1
ATOM 572 N N . ASN A 1 72 ? -11.393 10.179 15.140 1.00 90.19 72 ASN A N 1
ATOM 573 C CA . ASN A 1 72 ? -12.385 9.817 14.122 1.00 90.19 72 ASN A CA 1
ATOM 574 C C . ASN A 1 72 ? -11.790 9.645 12.713 1.00 90.19 72 ASN A C 1
ATOM 576 O O . ASN A 1 72 ? -12.277 8.810 11.954 1.00 90.19 72 ASN A O 1
ATOM 580 N N . GLN A 1 73 ? -10.750 10.407 12.367 1.00 90.19 73 GLN A N 1
ATOM 581 C CA . GLN A 1 73 ? -10.107 10.322 11.054 1.00 90.19 73 GLN A CA 1
ATOM 582 C C . GLN A 1 73 ? -9.280 9.043 10.943 1.00 90.19 73 GLN A C 1
ATOM 584 O O . GLN A 1 73 ? -9.403 8.278 9.989 1.00 90.19 73 GLN A O 1
ATOM 589 N N . SER A 1 74 ? -8.513 8.749 11.985 1.00 91.12 74 SER A N 1
ATOM 590 C CA . SER A 1 74 ? -7.723 7.533 12.090 1.00 91.12 74 SER A CA 1
ATOM 591 C C . SER A 1 74 ? -8.612 6.272 12.111 1.00 91.12 74 SER A C 1
ATOM 593 O O . SER A 1 74 ? -8.284 5.289 11.456 1.00 91.12 74 SER A O 1
ATOM 595 N N . LYS A 1 75 ? -9.802 6.309 12.732 1.00 91.31 75 LYS A N 1
ATOM 596 C CA . LYS A 1 75 ? -10.787 5.209 12.643 1.00 91.31 75 LYS A CA 1
ATOM 597 C C . LYS A 1 75 ? -11.294 4.997 11.218 1.00 91.31 75 LYS A C 1
ATOM 599 O O . LYS A 1 75 ? -11.275 3.874 10.733 1.00 91.31 75 LYS A O 1
ATOM 604 N N . ARG A 1 76 ? -11.664 6.081 10.526 1.00 92.38 76 ARG A N 1
ATOM 605 C CA . ARG A 1 76 ? -12.111 6.016 9.126 1.00 92.38 76 ARG A CA 1
ATOM 606 C C . ARG A 1 76 ? -11.046 5.393 8.222 1.00 92.38 76 ARG A C 1
ATOM 608 O O . ARG A 1 76 ? -11.383 4.626 7.333 1.00 92.38 76 ARG A O 1
ATOM 615 N N . LEU A 1 77 ? -9.769 5.714 8.441 1.00 92.62 77 LEU A N 1
ATOM 616 C CA . LEU A 1 77 ? -8.670 5.112 7.685 1.00 92.62 77 LEU A CA 1
ATOM 617 C C . LEU A 1 77 ? -8.481 3.624 8.016 1.00 92.62 77 LEU A C 1
ATOM 619 O O . LEU A 1 77 ? -8.239 2.836 7.108 1.00 92.62 77 LEU A O 1
ATOM 623 N N . LEU A 1 78 ? -8.608 3.233 9.287 1.00 91.25 78 LEU A N 1
ATOM 624 C CA . LEU A 1 78 ? -8.578 1.825 9.705 1.00 91.25 78 LEU A CA 1
ATOM 625 C C . LEU A 1 78 ? -9.665 0.999 9.011 1.00 91.25 78 LEU A C 1
ATOM 627 O O . LEU A 1 78 ? -9.364 -0.090 8.532 1.00 91.25 78 LEU A O 1
ATOM 631 N N . ASP A 1 79 ? -10.880 1.541 8.890 1.00 90.62 79 ASP A N 1
ATOM 632 C CA . ASP A 1 79 ? -12.008 0.872 8.224 1.00 90.62 79 ASP A CA 1
ATOM 633 C C . ASP A 1 79 ? -11.757 0.614 6.724 1.00 90.62 79 ASP A C 1
ATOM 635 O O . ASP A 1 79 ? -12.363 -0.281 6.135 1.00 90.62 79 ASP A O 1
ATOM 639 N N . VAL A 1 80 ? -10.856 1.379 6.097 1.00 92.56 80 VAL A N 1
ATOM 640 C CA . VAL A 1 80 ? -10.470 1.221 4.683 1.00 92.56 80 VAL A CA 1
ATOM 641 C C . VAL A 1 80 ? -9.407 0.125 4.512 1.00 92.56 80 VAL A C 1
ATOM 643 O O . VAL A 1 80 ? -9.307 -0.482 3.445 1.00 92.56 80 VAL A O 1
ATOM 646 N N . ILE A 1 81 ? -8.601 -0.150 5.545 1.00 91.56 81 ILE A N 1
ATOM 647 C CA . ILE A 1 81 ? -7.529 -1.150 5.483 1.00 91.56 81 ILE A CA 1
ATOM 648 C C . ILE A 1 81 ? -8.131 -2.554 5.616 1.00 91.56 81 ILE A C 1
ATOM 650 O O . ILE A 1 81 ? -8.290 -3.095 6.707 1.00 91.56 81 ILE A O 1
ATOM 654 N N . ASP A 1 82 ? -8.404 -3.181 4.475 1.00 85.31 82 ASP A N 1
ATOM 655 C CA . ASP A 1 82 ? -8.936 -4.547 4.381 1.00 85.31 82 ASP A CA 1
ATOM 656 C C . ASP A 1 82 ? -7.847 -5.629 4.201 1.00 85.31 82 ASP A C 1
ATOM 658 O O . ASP A 1 82 ? -8.138 -6.827 4.122 1.00 85.31 82 ASP A O 1
ATOM 662 N N . GLY A 1 83 ? -6.579 -5.213 4.111 1.00 84.94 83 GLY A N 1
ATOM 663 C CA . GLY A 1 83 ? -5.427 -6.088 3.889 1.00 84.94 83 GLY A CA 1
ATOM 664 C C . GLY A 1 83 ? -5.231 -6.565 2.447 1.00 84.94 83 GLY A C 1
ATOM 665 O O . GLY A 1 83 ? -4.390 -7.446 2.210 1.00 84.94 83 GLY A O 1
ATOM 666 N N . ARG A 1 84 ? -5.997 -6.014 1.497 1.00 86.12 84 ARG A N 1
ATOM 667 C CA . ARG A 1 84 ? -5.964 -6.352 0.065 1.00 86.12 84 ARG A CA 1
ATOM 668 C C . ARG A 1 84 ? -5.604 -5.152 -0.797 1.00 86.12 84 ARG A C 1
ATOM 670 O O . ARG A 1 84 ? -4.895 -5.326 -1.788 1.00 86.12 84 ARG A O 1
ATOM 677 N N . LEU A 1 85 ? -6.086 -3.967 -0.434 1.00 87.12 85 LEU A N 1
ATOM 678 C CA . LEU A 1 85 ? -5.863 -2.757 -1.215 1.00 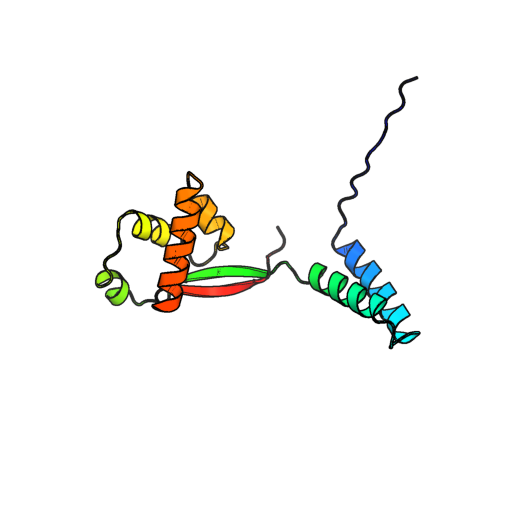87.12 85 LEU A CA 1
ATOM 679 C C . LEU A 1 85 ? -4.416 -2.245 -1.085 1.00 87.12 85 LEU A C 1
ATOM 681 O O . LEU A 1 85 ? -3.883 -2.173 0.024 1.00 87.12 85 LEU A O 1
ATOM 685 N N . PRO A 1 86 ? -3.770 -1.858 -2.197 1.00 90.56 86 PRO A N 1
ATOM 686 C CA . PRO A 1 86 ? -2.525 -1.097 -2.177 1.00 90.56 86 PRO A CA 1
ATOM 687 C C . PRO A 1 86 ? -2.640 0.220 -1.396 1.00 90.56 86 PRO A C 1
ATOM 689 O O . PRO A 1 86 ? -3.715 0.814 -1.338 1.00 90.56 86 PRO A O 1
ATOM 692 N N . ILE A 1 87 ? -1.528 0.707 -0.833 1.00 88.62 87 ILE A N 1
ATOM 693 C CA . ILE A 1 87 ? -1.474 1.960 -0.055 1.00 88.62 87 ILE A CA 1
ATOM 694 C C . ILE A 1 87 ? -2.074 3.141 -0.827 1.00 88.62 87 ILE A C 1
ATOM 696 O O . ILE A 1 87 ? -2.823 3.920 -0.250 1.00 88.62 87 ILE A O 1
ATOM 700 N N . ASP A 1 88 ? -1.772 3.266 -2.117 1.00 86.88 88 ASP A N 1
ATOM 701 C CA . ASP A 1 88 ? -2.330 4.295 -2.997 1.00 86.88 88 ASP A CA 1
ATOM 702 C C . ASP A 1 88 ? -3.862 4.220 -3.061 1.00 86.88 88 ASP A C 1
ATOM 704 O O . ASP A 1 88 ? -4.528 5.226 -2.842 1.00 86.88 88 ASP A O 1
ATOM 708 N N . GLN A 1 89 ? -4.429 3.022 -3.219 1.00 89.19 89 GLN A N 1
ATOM 709 C CA . GLN A 1 89 ? -5.884 2.833 -3.249 1.00 89.19 89 GLN A CA 1
ATOM 710 C C . GLN A 1 89 ? -6.542 3.051 -1.882 1.00 89.19 89 GLN A C 1
ATOM 712 O O . GLN A 1 89 ? -7.659 3.560 -1.813 1.00 89.19 89 GLN A O 1
ATOM 717 N N . VAL A 1 90 ? -5.859 2.699 -0.788 1.00 91.31 90 VAL A N 1
ATOM 718 C CA . VAL A 1 90 ? -6.320 2.995 0.578 1.00 91.31 90 VAL A CA 1
ATOM 719 C C . VAL A 1 90 ? -6.398 4.505 0.799 1.00 91.31 90 VAL A C 1
ATOM 721 O O . VAL A 1 90 ? -7.382 4.998 1.348 1.00 91.31 90 VAL A O 1
ATOM 724 N N . ILE A 1 91 ? -5.382 5.251 0.358 1.00 90.38 91 ILE A N 1
ATOM 725 C CA . ILE A 1 91 ? -5.370 6.713 0.461 1.00 90.38 91 ILE A CA 1
ATOM 726 C C . ILE A 1 91 ? -6.471 7.313 -0.407 1.00 90.38 91 ILE A C 1
ATOM 728 O O . ILE A 1 91 ? -7.211 8.155 0.090 1.00 90.38 91 ILE A O 1
ATOM 732 N N . ASP A 1 92 ? -6.612 6.865 -1.655 1.00 88.88 92 ASP A N 1
ATOM 733 C CA . ASP A 1 92 ? -7.631 7.371 -2.578 1.00 88.88 92 ASP A CA 1
ATOM 734 C C . ASP A 1 92 ? -9.056 7.114 -2.062 1.00 88.88 92 ASP A C 1
ATOM 736 O O . ASP A 1 92 ? -9.935 7.957 -2.221 1.00 88.88 92 ASP A O 1
ATOM 740 N N . ALA A 1 93 ? -9.293 5.974 -1.403 1.00 89.00 93 ALA A N 1
ATOM 741 C CA . ALA A 1 93 ? -10.584 5.659 -0.792 1.00 89.00 93 ALA A CA 1
ATOM 742 C C . ALA A 1 93 ? -10.854 6.454 0.501 1.00 89.00 93 ALA A C 1
ATOM 744 O O . ALA A 1 93 ? -12.011 6.692 0.852 1.00 89.00 93 ALA A O 1
ATOM 745 N N . TYR A 1 94 ? -9.805 6.857 1.220 1.00 91.56 94 TYR A N 1
ATOM 746 C CA . TYR A 1 94 ? -9.917 7.629 2.456 1.00 91.56 94 TYR A CA 1
ATOM 747 C C . TYR A 1 94 ? -10.013 9.144 2.217 1.00 91.56 94 TYR A C 1
ATOM 749 O O . TYR A 1 94 ? -10.754 9.827 2.928 1.00 91.56 94 TYR A O 1
ATOM 757 N N . ALA A 1 95 ? -9.218 9.682 1.291 1.00 90.06 95 ALA A N 1
ATOM 758 C CA . ALA A 1 95 ? -8.951 11.109 1.178 1.00 90.06 95 ALA A CA 1
ATOM 759 C C . ALA A 1 95 ? -9.926 11.813 0.233 1.00 90.06 95 ALA A C 1
ATOM 761 O O . ALA A 1 95 ? -10.097 11.415 -0.916 1.00 90.06 95 ALA A O 1
ATOM 762 N N . ASN A 1 96 ? -10.515 12.918 0.697 1.00 89.19 96 ASN A N 1
ATOM 763 C CA . ASN A 1 96 ? -11.341 13.783 -0.158 1.00 89.19 96 ASN A CA 1
ATOM 764 C C . ASN A 1 96 ? -10.577 15.021 -0.647 1.00 89.19 96 ASN A C 1
ATOM 766 O O . ASN A 1 96 ? -10.991 15.675 -1.605 1.00 89.19 96 ASN A O 1
ATOM 770 N N . ASP A 1 97 ? -9.466 15.348 0.012 1.00 89.88 97 ASP A N 1
ATOM 771 C CA . ASP A 1 97 ? -8.631 16.500 -0.294 1.00 89.88 97 ASP A CA 1
ATOM 772 C C . ASP A 1 97 ? -7.137 16.208 -0.019 1.00 89.88 97 ASP A C 1
ATOM 774 O O . ASP A 1 97 ? -6.787 15.184 0.576 1.00 89.88 97 ASP A O 1
ATOM 778 N N . PRO A 1 98 ? -6.213 17.083 -0.456 1.00 87.00 98 PRO A N 1
ATOM 779 C CA . PRO A 1 98 ? -4.779 16.855 -0.278 1.00 87.00 98 PRO A CA 1
ATOM 780 C C . PRO A 1 98 ? -4.296 16.822 1.182 1.00 87.00 98 PRO A C 1
ATOM 782 O O . PRO A 1 98 ? -3.233 16.260 1.448 1.00 87.00 98 PRO A O 1
ATOM 785 N N . GLN A 1 99 ? -5.018 17.432 2.127 1.00 89.94 99 GLN A N 1
ATOM 786 C CA . GLN A 1 99 ? -4.648 17.396 3.546 1.00 89.94 99 GLN A CA 1
ATOM 787 C C . GLN A 1 99 ? -4.921 16.009 4.131 1.00 89.94 99 GLN A C 1
ATOM 789 O O . GLN A 1 99 ? -4.077 15.488 4.865 1.00 89.94 99 GLN A O 1
ATOM 794 N N . ASP A 1 100 ? -6.030 15.379 3.731 1.00 89.50 100 ASP A N 1
ATOM 795 C CA . ASP A 1 100 ? -6.346 13.996 4.097 1.00 89.50 100 ASP A CA 1
ATOM 796 C C . ASP A 1 100 ? -5.242 13.027 3.644 1.00 89.50 100 ASP A C 1
ATOM 798 O O . ASP A 1 100 ? -4.870 12.129 4.396 1.00 89.50 100 ASP A O 1
ATOM 802 N N . VAL A 1 101 ? -4.652 13.228 2.460 1.00 89.62 101 VAL A N 1
ATOM 803 C CA . VAL A 1 101 ? -3.536 12.395 1.963 1.00 89.62 101 VAL A CA 1
ATOM 804 C C . VAL A 1 101 ? -2.338 12.444 2.912 1.00 89.62 101 VAL A C 1
ATOM 806 O O . VAL A 1 101 ? -1.783 11.408 3.288 1.00 89.62 101 VAL A O 1
ATOM 809 N N . ILE A 1 102 ? -1.939 13.650 3.324 1.00 90.62 102 ILE A N 1
ATOM 810 C CA . ILE A 1 102 ? -0.808 13.848 4.240 1.00 90.62 102 ILE A CA 1
ATOM 811 C C . ILE A 1 102 ? -1.118 13.204 5.593 1.00 90.62 102 ILE A C 1
ATOM 813 O O . ILE A 1 102 ? -0.265 12.527 6.173 1.00 90.62 102 ILE A O 1
ATOM 817 N N . LEU A 1 103 ? -2.345 13.386 6.079 1.00 92.25 103 LEU A N 1
ATOM 818 C CA . LEU A 1 103 ? -2.788 12.833 7.349 1.00 92.25 103 LEU A CA 1
ATOM 819 C C . LEU A 1 103 ? -2.827 11.295 7.318 1.00 92.25 103 LEU A C 1
ATOM 821 O O . LEU A 1 103 ? -2.342 10.651 8.248 1.00 92.25 103 LEU A O 1
ATOM 825 N N . ALA A 1 104 ? -3.308 10.698 6.226 1.00 90.88 104 ALA A N 1
ATOM 826 C CA . ALA A 1 104 ? -3.313 9.251 6.038 1.00 90.88 104 ALA A CA 1
ATOM 827 C C . ALA A 1 104 ? -1.895 8.676 6.035 1.00 90.88 104 ALA A C 1
ATOM 829 O O . ALA A 1 104 ? -1.612 7.704 6.736 1.00 90.88 104 ALA A O 1
ATOM 830 N N . MET A 1 105 ? -0.974 9.315 5.307 1.00 92.06 105 MET A N 1
ATOM 831 C CA . MET A 1 105 ? 0.438 8.925 5.300 1.00 92.06 105 MET A CA 1
ATOM 832 C C . MET A 1 105 ? 1.061 9.007 6.696 1.00 92.06 105 MET A C 1
ATOM 834 O O . MET A 1 105 ? 1.815 8.114 7.091 1.00 92.06 105 MET A O 1
ATOM 838 N N . PHE A 1 106 ? 0.719 10.044 7.464 1.00 93.56 106 PHE A N 1
ATOM 839 C CA . PHE A 1 106 ? 1.168 10.194 8.843 1.00 93.56 106 PHE A CA 1
ATOM 840 C C . PHE A 1 106 ? 0.652 9.063 9.745 1.00 93.56 106 PHE A C 1
ATOM 842 O O . PHE A 1 106 ? 1.450 8.448 10.458 1.00 93.56 106 PHE A O 1
ATOM 849 N N . TYR A 1 107 ? -0.645 8.737 9.688 1.00 93.88 107 TYR A N 1
ATOM 850 C CA . TYR A 1 107 ? -1.217 7.639 10.474 1.00 93.88 107 TYR A CA 1
ATOM 851 C C . TYR A 1 107 ? -0.619 6.284 10.099 1.00 93.88 107 TYR A C 1
ATOM 853 O O . TYR A 1 107 ? -0.168 5.564 10.990 1.00 93.88 107 TYR A O 1
ATOM 861 N N . LEU A 1 108 ? -0.527 5.966 8.802 1.00 92.38 108 LEU A N 1
ATOM 862 C CA . LEU A 1 108 ? 0.092 4.723 8.332 1.00 92.38 108 LEU A CA 1
ATOM 863 C C . LEU A 1 108 ? 1.530 4.595 8.851 1.00 92.38 108 LEU A C 1
ATOM 865 O O . LEU A 1 108 ? 1.908 3.547 9.372 1.00 92.38 108 LEU A O 1
ATOM 869 N N . HIS A 1 109 ? 2.319 5.672 8.789 1.00 93.06 109 HIS A N 1
ATOM 870 C CA . HIS A 1 109 ? 3.681 5.669 9.317 1.00 93.06 109 HIS A CA 1
ATOM 871 C C . HIS A 1 109 ? 3.724 5.412 10.831 1.00 93.06 109 HIS A C 1
ATOM 873 O O . HIS A 1 109 ? 4.490 4.560 11.293 1.00 93.06 109 HIS A O 1
ATOM 879 N N . GLN A 1 110 ? 2.886 6.104 11.612 1.00 93.44 110 GLN A N 1
ATOM 880 C CA . GLN A 1 110 ? 2.823 5.896 13.061 1.00 93.44 110 GLN A CA 1
ATOM 881 C C . GLN A 1 110 ? 2.378 4.478 13.430 1.00 93.44 110 GLN A C 1
ATOM 883 O O . GLN A 1 110 ? 2.910 3.888 14.372 1.00 93.44 110 GLN A O 1
ATOM 888 N N . TRP A 1 111 ? 1.422 3.912 12.699 1.00 94.00 111 TRP A N 1
ATOM 889 C CA . TRP A 1 111 ? 0.912 2.569 12.956 1.00 94.00 111 TRP A CA 1
ATOM 890 C C . TRP A 1 111 ? 1.915 1.477 12.609 1.00 94.00 111 TRP A C 1
ATOM 892 O O . TRP A 1 111 ? 1.994 0.498 13.348 1.00 94.00 111 TRP A O 1
ATOM 902 N N . VAL A 1 112 ? 2.738 1.666 11.573 1.00 93.44 112 VAL A N 1
ATOM 903 C CA . VAL A 1 112 ? 3.878 0.776 11.304 1.00 93.44 112 VAL A CA 1
ATOM 904 C C . VAL A 1 112 ? 4.866 0.808 12.472 1.00 93.44 112 VAL A C 1
ATOM 906 O O . VAL A 1 112 ? 5.263 -0.241 12.978 1.00 93.44 112 VAL A O 1
ATOM 909 N N . GLN A 1 113 ? 5.227 1.999 12.964 1.00 92.31 113 GLN A N 1
ATOM 910 C CA . GLN A 1 113 ? 6.151 2.129 14.101 1.00 92.31 113 GLN A CA 1
ATOM 911 C C . GLN A 1 113 ? 5.607 1.488 15.384 1.00 92.31 113 GLN A C 1
ATOM 913 O O . GLN A 1 113 ? 6.363 0.892 16.151 1.00 92.31 113 GLN A O 1
ATOM 918 N N . ARG A 1 114 ? 4.293 1.586 15.607 1.00 90.25 114 ARG A N 1
ATOM 919 C CA . ARG A 1 114 ? 3.596 0.998 16.760 1.00 90.25 114 ARG A CA 1
ATOM 920 C C . ARG A 1 114 ? 3.217 -0.471 16.573 1.00 90.25 114 ARG A C 1
ATOM 922 O O . ARG A 1 114 ? 2.611 -1.032 17.477 1.00 90.25 114 ARG A O 1
ATOM 929 N N . ARG A 1 115 ? 3.571 -1.088 15.438 1.00 91.94 115 ARG A N 1
ATOM 930 C CA . ARG A 1 115 ? 3.196 -2.468 15.076 1.00 91.94 115 ARG A CA 1
ATOM 931 C C . ARG A 1 115 ? 1.685 -2.720 15.078 1.00 91.94 115 ARG A C 1
ATOM 933 O O . ARG A 1 115 ? 1.245 -3.830 15.339 1.00 91.94 115 ARG A O 1
ATOM 940 N N . ILE A 1 116 ? 0.896 -1.693 14.775 1.00 92.56 116 ILE A N 1
ATOM 941 C CA . ILE A 1 116 ? -0.551 -1.830 14.569 1.00 92.56 116 ILE A CA 1
ATOM 942 C C . ILE A 1 116 ? -0.820 -2.405 13.180 1.00 92.56 116 ILE A C 1
ATOM 944 O O . ILE A 1 116 ? -1.674 -3.278 13.013 1.00 92.56 116 ILE A O 1
ATOM 948 N N . ILE A 1 117 ? -0.050 -1.939 12.194 1.00 93.81 117 ILE A N 1
ATOM 949 C CA . ILE A 1 117 ? -0.069 -2.461 10.832 1.00 93.81 117 ILE A CA 1
ATOM 950 C C . ILE A 1 117 ? 1.327 -2.912 10.401 1.00 93.81 117 ILE A C 1
ATOM 952 O O . ILE A 1 117 ? 2.338 -2.408 10.893 1.00 93.81 117 ILE A O 1
ATOM 956 N N . GLU A 1 118 ? 1.374 -3.805 9.423 1.00 94.00 118 GLU A N 1
ATOM 957 C CA . GLU A 1 118 ? 2.565 -4.114 8.636 1.00 94.00 118 GLU A CA 1
ATOM 958 C C . GLU A 1 118 ? 2.337 -3.745 7.166 1.00 94.00 118 GLU A C 1
ATOM 960 O O . GLU A 1 118 ? 1.198 -3.699 6.699 1.00 94.00 118 GLU A O 1
ATOM 965 N N . ILE A 1 119 ? 3.416 -3.485 6.426 1.00 91.62 119 ILE A N 1
ATOM 966 C CA . ILE A 1 119 ? 3.352 -3.269 4.979 1.00 91.62 119 ILE A CA 1
ATOM 967 C C . ILE A 1 119 ? 3.926 -4.500 4.293 1.00 91.62 119 ILE A C 1
ATOM 969 O O . ILE A 1 119 ? 5.113 -4.801 4.429 1.00 91.62 119 ILE A O 1
ATOM 973 N N . VAL A 1 120 ? 3.076 -5.192 3.541 1.00 90.81 120 VAL A N 1
ATOM 974 C CA . VAL A 1 120 ? 3.447 -6.383 2.781 1.00 90.81 120 VAL A CA 1
ATOM 975 C C . VAL A 1 120 ? 3.605 -6.013 1.317 1.00 90.81 120 VAL A C 1
ATOM 977 O O . VAL A 1 120 ? 2.733 -5.385 0.722 1.00 90.81 120 VAL A O 1
ATOM 980 N N . THR A 1 121 ? 4.709 -6.442 0.718 1.00 86.62 121 THR A N 1
ATOM 981 C CA . THR A 1 121 ? 4.914 -6.335 -0.724 1.00 86.62 121 THR A CA 1
ATOM 982 C C . THR A 1 121 ? 4.206 -7.494 -1.416 1.00 86.62 121 THR A C 1
ATOM 984 O O . THR A 1 121 ? 4.547 -8.656 -1.189 1.00 86.62 121 THR A O 1
ATOM 987 N N . VAL A 1 122 ? 3.235 -7.191 -2.272 1.00 82.38 122 VAL A N 1
ATOM 988 C CA . VAL A 1 122 ? 2.540 -8.178 -3.108 1.00 82.38 122 VAL A CA 1
ATOM 989 C C . VAL A 1 122 ? 2.786 -7.894 -4.589 1.00 82.38 122 VAL A C 1
ATOM 991 O O . VAL A 1 122 ? 2.855 -6.732 -4.988 1.00 82.38 122 VAL A O 1
ATOM 994 N N . PRO A 1 123 ? 2.927 -8.929 -5.431 1.00 73.88 123 PRO A N 1
ATOM 995 C CA . PRO A 1 123 ? 2.992 -8.734 -6.875 1.00 73.88 123 PRO A CA 1
ATOM 996 C C . PRO A 1 123 ? 1.655 -8.173 -7.379 1.00 73.88 123 PRO A C 1
ATOM 998 O O . PRO A 1 123 ? 0.598 -8.680 -6.997 1.00 73.88 123 PRO A O 1
ATOM 1001 N N . ALA A 1 124 ? 1.684 -7.152 -8.240 1.00 64.19 124 ALA A N 1
ATOM 1002 C CA . ALA A 1 124 ? 0.497 -6.701 -8.959 1.00 64.19 124 ALA A CA 1
ATOM 1003 C C . ALA A 1 124 ? -0.070 -7.872 -9.730 1.00 64.19 124 ALA A C 1
ATOM 1005 O O . ALA A 1 124 ? 0.598 -8.452 -10.591 1.00 64.19 124 ALA A O 1
ATOM 1006 N N . GLN A 1 125 ? -1.312 -8.218 -9.424 1.00 54.16 125 GLN A N 1
ATOM 1007 C CA . GLN A 1 125 ? -2.033 -9.115 -10.297 1.00 54.16 125 GLN A CA 1
ATOM 1008 C C . GLN A 1 125 ? -2.316 -8.372 -11.607 1.00 54.16 125 GLN A C 1
ATOM 1010 O O . GLN A 1 125 ? -2.716 -7.205 -11.565 1.00 54.16 125 GLN A O 1
ATOM 1015 N N . PRO A 1 126 ? -2.074 -9.002 -12.768 1.00 47.94 126 PRO A N 1
ATOM 1016 C CA . PRO A 1 126 ? -2.465 -8.420 -14.040 1.00 47.94 126 PRO A CA 1
ATOM 1017 C C . PRO A 1 126 ? -3.992 -8.276 -14.057 1.00 47.94 126 PRO A C 1
ATOM 1019 O O . PRO A 1 126 ? -4.703 -9.261 -13.856 1.00 47.94 126 PRO A O 1
ATOM 1022 N N . VAL A 1 127 ? -4.462 -7.039 -14.243 1.00 47.78 127 VAL A N 1
A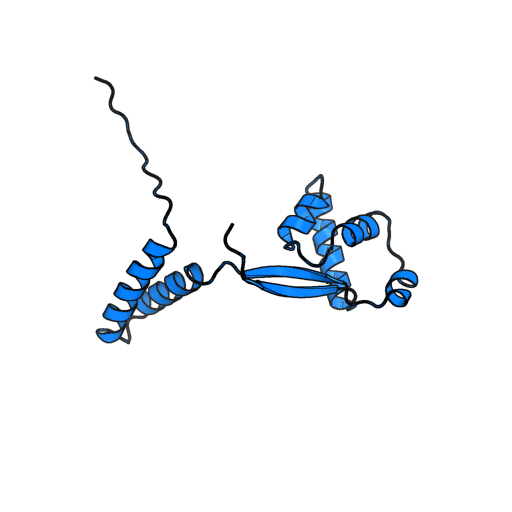TOM 1023 C CA . VAL A 1 127 ? -5.870 -6.706 -14.518 1.00 47.78 127 VAL A CA 1
ATOM 1024 C C . VAL A 1 127 ? -6.239 -7.169 -15.921 1.00 47.78 127 VAL A C 1
ATOM 1026 O O . VAL A 1 127 ? -5.415 -6.944 -16.840 1.00 47.78 127 VAL A O 1
#

Foldseek 3Di:
DDDDDDPCPDPCDLVNLVVQLVVLVVVCVVVVPPPVSVVSNVVSVCSNFFDKFWAKDFPDDPVRVVPDDDDPLLVLLVVLRPRPDGPVVSQVVSDPDPVSSVVSVVSSVVCCVVVRIDIDIDGDDDD